Protein AF-A0A7G8EHD3-F1 (afdb_monomer_lite)

Secondary structure (DSSP, 8-state):
-PPTT---SSS------SSGGGSSS-HHHHTHHHHHH-HHHHHSEEEEEEEEETTTEEEEEEES-HHHHHTSTTEEEEEEEEEEEHHHHHHHHHHHHHHTTTSEE----TTS---S----EE---HHHHHHHHHHHHHHHHHH-HHHHHHHHH-

pLDDT: mean 74.57, std 20.03, range [22.48, 98.0]

Structure (mmCIF, N/CA/C/O backbone):
data_AF-A0A7G8EHD3-F1
#
_entry.id   AF-A0A7G8EHD3-F1
#
loop_
_atom_site.group_PDB
_atom_site.id
_atom_site.type_symbol
_atom_site.label_atom_id
_atom_site.label_alt_id
_atom_site.label_comp_id
_atom_site.label_asym_id
_atom_site.label_entity_id
_atom_site.label_seq_id
_atom_site.pdbx_PDB_ins_code
_atom_site.Cartn_x
_atom_site.Cartn_y
_atom_site.Cartn_z
_atom_site.occupancy
_atom_site.B_iso_or_equiv
_atom_site.auth_seq_id
_atom_site.auth_comp_id
_atom_site.auth_asym_id
_atom_site.auth_atom_id
_atom_site.pdbx_PDB_model_num
ATOM 1 N N . MET A 1 1 ? -17.695 -13.237 -14.735 1.00 27.47 1 MET A N 1
ATOM 2 C CA . MET A 1 1 ? -16.256 -12.922 -14.618 1.00 27.47 1 MET A CA 1
ATOM 3 C C . MET A 1 1 ? -16.086 -11.422 -14.798 1.00 27.47 1 MET A C 1
ATOM 5 O O . MET A 1 1 ? -16.425 -10.915 -15.861 1.00 27.47 1 MET A O 1
ATOM 9 N N . ALA A 1 2 ? -15.703 -10.703 -13.741 1.00 22.48 2 ALA A N 1
ATOM 10 C CA . ALA A 1 2 ? -15.458 -9.260 -13.798 1.00 22.48 2 ALA A CA 1
ATOM 11 C C . ALA A 1 2 ? -14.076 -8.995 -14.425 1.00 22.48 2 ALA A C 1
ATOM 13 O O . ALA A 1 2 ? -13.145 -9.755 -14.182 1.00 22.48 2 ALA A O 1
ATOM 14 N N . LYS A 1 3 ? -13.964 -7.966 -15.274 1.00 24.52 3 LYS A N 1
ATOM 15 C CA . LYS A 1 3 ? -12.716 -7.605 -15.969 1.00 24.52 3 LYS A CA 1
ATOM 16 C C . LYS A 1 3 ? -11.639 -7.149 -14.975 1.00 24.52 3 LYS A C 1
ATOM 18 O O . LYS A 1 3 ? -11.941 -6.491 -13.988 1.00 24.52 3 LYS A O 1
ATOM 23 N N . ILE A 1 4 ? -10.388 -7.470 -15.268 1.00 31.44 4 ILE A N 1
ATOM 24 C CA . ILE A 1 4 ? -9.192 -7.072 -14.512 1.00 31.44 4 ILE A CA 1
ATOM 25 C C . ILE A 1 4 ? -9.073 -5.531 -14.521 1.00 31.44 4 ILE A C 1
ATOM 27 O O . ILE A 1 4 ? -9.415 -4.900 -15.521 1.00 31.44 4 ILE A O 1
ATOM 31 N N . GLY A 1 5 ? -8.721 -4.934 -13.371 1.00 31.88 5 GLY A N 1
ATOM 32 C CA . GLY A 1 5 ? -8.931 -3.505 -13.050 1.00 31.88 5 GLY A CA 1
ATOM 33 C C . GLY A 1 5 ? -10.242 -3.205 -12.295 1.00 31.88 5 GLY A C 1
ATOM 34 O O . GLY A 1 5 ? -10.610 -2.048 -12.094 1.00 31.88 5 GLY A O 1
ATOM 35 N N . THR A 1 6 ? -10.975 -4.251 -11.890 1.00 36.25 6 THR A N 1
ATOM 36 C CA . THR A 1 6 ? -12.336 -4.145 -11.337 1.00 36.25 6 THR A CA 1
ATOM 37 C C . THR A 1 6 ? -12.536 -5.028 -10.101 1.00 36.25 6 THR A C 1
ATOM 39 O O . THR A 1 6 ? -13.542 -5.731 -10.003 1.00 36.25 6 THR A O 1
ATOM 42 N N . VAL A 1 7 ? -11.638 -4.977 -9.114 1.00 32.25 7 VAL A N 1
ATOM 43 C CA . VAL A 1 7 ? -12.065 -5.306 -7.744 1.00 32.25 7 VAL A CA 1
ATOM 44 C C . VAL A 1 7 ? -12.946 -4.139 -7.289 1.00 32.25 7 VAL A C 1
ATOM 46 O O . VAL A 1 7 ? -12.471 -3.109 -6.833 1.00 32.25 7 VAL A O 1
ATOM 49 N N . ARG A 1 8 ? -14.257 -4.240 -7.537 1.00 37.78 8 ARG A N 1
ATOM 50 C CA . ARG A 1 8 ? -15.252 -3.265 -7.070 1.00 37.78 8 ARG A CA 1
ATOM 51 C C . ARG A 1 8 ? -15.894 -3.786 -5.794 1.00 37.78 8 ARG A C 1
ATOM 53 O O . ARG A 1 8 ? -16.975 -4.366 -5.843 1.00 37.78 8 ARG A O 1
ATOM 60 N N . ALA A 1 9 ? -15.279 -3.494 -4.656 1.00 34.34 9 ALA A N 1
ATOM 61 C CA . ALA A 1 9 ? -16.021 -3.380 -3.410 1.00 34.34 9 ALA A CA 1
ATOM 62 C C . ALA A 1 9 ? -16.555 -1.942 -3.314 1.00 34.34 9 ALA A C 1
ATOM 64 O O . ALA A 1 9 ? -15.904 -1.040 -2.809 1.00 34.34 9 ALA A O 1
ATOM 65 N N . GLY A 1 10 ? -17.726 -1.684 -3.899 1.00 35.62 10 GLY A N 1
ATOM 66 C CA . GLY A 1 10 ? -18.493 -0.466 -3.608 1.00 35.62 10 GLY A CA 1
ATOM 67 C C . GLY A 1 10 ? -17.932 0.908 -4.027 1.00 35.62 10 GLY A C 1
ATOM 68 O O . GLY A 1 10 ? -18.566 1.882 -3.638 1.00 35.62 10 GLY A O 1
ATOM 69 N N . ASN A 1 11 ? -16.851 0.997 -4.827 1.00 37.22 11 ASN A N 1
ATOM 70 C CA . ASN A 1 11 ? -16.321 2.174 -5.579 1.00 37.22 11 ASN A CA 1
ATOM 71 C C . ASN A 1 11 ? -14.850 2.527 -5.287 1.00 37.22 11 ASN A C 1
ATOM 73 O O . ASN A 1 11 ? -14.537 3.691 -5.031 1.00 37.22 11 ASN A O 1
ATOM 77 N N . THR A 1 12 ? -13.919 1.586 -5.384 1.00 40.62 12 THR A N 1
ATOM 78 C CA . THR A 1 12 ? -12.517 1.895 -5.096 1.00 40.62 12 THR A CA 1
ATOM 79 C C . THR A 1 12 ? -11.608 1.800 -6.313 1.00 40.62 12 THR A C 1
ATOM 81 O O . THR A 1 12 ? -11.545 0.811 -7.034 1.00 40.62 12 THR A O 1
ATOM 84 N N . ARG A 1 13 ? -10.940 2.924 -6.574 1.00 42.44 13 ARG A N 1
ATOM 85 C CA . ARG A 1 13 ? -9.668 3.034 -7.282 1.00 42.44 13 ARG A CA 1
ATOM 86 C C . ARG A 1 13 ? -8.705 3.497 -6.193 1.00 42.44 13 ARG A C 1
ATOM 88 O O . ARG A 1 13 ? -9.036 4.455 -5.504 1.00 42.44 13 ARG A O 1
ATOM 95 N N . SER A 1 14 ? -7.587 2.822 -5.970 1.00 43.28 14 SER A N 1
ATOM 96 C CA . SER A 1 14 ? -6.584 3.345 -5.040 1.00 43.28 14 SER A CA 1
ATOM 97 C C . SER A 1 14 ? -6.071 4.697 -5.556 1.00 43.28 14 SER A C 1
ATOM 99 O O . SER A 1 14 ? -5.750 4.822 -6.741 1.00 43.28 14 SER A O 1
ATOM 101 N N . CYS A 1 15 ? -6.019 5.720 -4.695 1.00 46.53 15 CYS A N 1
ATOM 102 C CA . CYS A 1 15 ? -5.281 6.947 -4.965 1.00 46.53 15 CYS A CA 1
ATOM 103 C C . CYS A 1 15 ? -3.948 6.897 -4.246 1.00 46.53 15 CYS A C 1
ATOM 105 O O . CYS A 1 15 ? -3.798 7.278 -3.081 1.00 46.53 15 CYS A O 1
ATOM 107 N N . GLY A 1 16 ? -2.936 6.620 -5.042 1.00 42.28 16 GLY A N 1
ATOM 108 C CA . GLY A 1 16 ? -1.798 7.501 -5.031 1.00 42.28 16 GLY A CA 1
ATOM 109 C C . GLY A 1 16 ? -1.466 7.823 -6.469 1.00 42.28 16 GLY A C 1
ATOM 110 O O . GLY A 1 16 ? -0.895 6.967 -7.106 1.00 42.28 16 GLY A O 1
ATOM 111 N N . CYS A 1 17 ? -1.768 9.028 -6.951 1.00 49.88 17 CYS A N 1
ATOM 112 C CA . CYS A 1 17 ? -0.739 9.952 -7.426 1.00 49.88 17 CYS A CA 1
ATOM 113 C C . CYS A 1 17 ? -1.318 11.224 -8.046 1.00 49.88 17 CYS A C 1
ATOM 115 O O . CYS A 1 17 ? -2.169 11.239 -8.930 1.00 49.88 17 CYS A O 1
ATOM 117 N N . LEU A 1 18 ? -0.798 12.343 -7.555 1.00 41.75 18 LEU A N 1
ATOM 118 C CA . LEU A 1 18 ? -1.042 13.671 -8.090 1.00 41.75 18 LEU A CA 1
ATOM 119 C C . LEU A 1 18 ? -0.285 13.828 -9.424 1.00 41.75 18 LEU A C 1
ATOM 121 O O . LEU A 1 18 ? 0.910 13.551 -9.511 1.00 41.75 18 LEU A O 1
ATOM 125 N N . GLY A 1 19 ? -0.980 14.290 -10.465 1.00 40.16 19 GLY A N 1
ATOM 126 C CA . GLY A 1 19 ? -0.387 14.820 -11.700 1.00 40.16 19 GLY A CA 1
ATOM 127 C C . GLY A 1 19 ? -0.147 13.813 -12.831 1.00 40.16 19 GLY A C 1
ATOM 128 O O . GLY A 1 19 ? -0.770 13.946 -13.881 1.00 40.16 19 GLY A O 1
ATOM 129 N N . ARG A 1 20 ? 0.735 12.815 -12.652 1.00 45.03 20 ARG A N 1
ATOM 130 C CA . ARG A 1 20 ? 1.122 11.883 -13.744 1.00 45.03 20 ARG A CA 1
ATOM 131 C C . ARG A 1 20 ? 0.035 10.864 -14.120 1.00 45.03 20 ARG A C 1
ATOM 133 O O . ARG A 1 20 ? -0.051 10.506 -15.285 1.00 45.03 20 ARG A O 1
ATOM 140 N N . GLU A 1 21 ? -0.843 10.478 -13.192 1.00 48.19 21 GLU A N 1
ATOM 141 C CA . GLU A 1 21 ? -1.938 9.512 -13.443 1.00 48.19 21 GLU A CA 1
ATOM 142 C C . GLU A 1 21 ? -3.165 10.120 -14.148 1.00 48.19 21 GLU A C 1
ATOM 144 O O . GLU A 1 21 ? -4.090 9.409 -14.539 1.00 48.19 21 GLU A O 1
ATOM 149 N N . GLN A 1 22 ? -3.176 11.446 -14.332 1.00 44.22 22 GLN A N 1
ATOM 150 C CA . GLN A 1 22 ? -4.083 12.130 -15.264 1.00 44.22 22 GLN A CA 1
ATOM 151 C C . GLN A 1 22 ? -3.472 12.265 -16.669 1.00 44.22 22 GLN A C 1
ATOM 153 O O . GLN A 1 22 ? -4.112 12.814 -17.567 1.00 44.22 22 GLN A O 1
ATOM 158 N N . GLY A 1 23 ? -2.234 11.795 -16.853 1.00 48.16 23 GLY A N 1
ATOM 159 C CA . GLY A 1 23 ? -1.601 11.660 -18.155 1.00 48.16 23 GLY A CA 1
ATOM 160 C C . GLY A 1 23 ? -2.235 10.540 -18.991 1.00 48.16 23 GLY A C 1
ATOM 161 O O . GLY A 1 23 ? -3.084 9.794 -18.500 1.00 48.16 23 GLY A O 1
ATOM 162 N N . PRO A 1 24 ? -1.844 10.417 -20.269 1.00 46.53 24 PRO A N 1
ATOM 163 C CA . PRO A 1 24 ? -2.391 9.405 -21.172 1.00 46.53 24 PRO A CA 1
ATOM 164 C C . PRO A 1 24 ? -2.180 7.962 -20.679 1.00 46.53 24 PRO A C 1
ATOM 166 O O . PRO A 1 24 ? -3.021 7.125 -20.979 1.00 46.53 24 PRO A O 1
ATOM 169 N N . LEU A 1 25 ? -1.137 7.711 -19.875 1.00 52.03 25 LEU A N 1
ATOM 170 C CA . LEU A 1 25 ? -0.920 6.465 -19.132 1.00 52.03 25 LEU A CA 1
ATOM 171 C C . LEU A 1 25 ? -1.626 6.558 -17.781 1.00 52.03 25 LEU A C 1
ATOM 173 O O . LEU A 1 25 ? -1.101 7.091 -16.798 1.00 52.03 25 LEU A O 1
ATOM 177 N N . ASN A 1 26 ? -2.875 6.116 -17.748 1.00 55.56 26 ASN A N 1
ATOM 178 C CA . ASN A 1 26 ? -3.666 6.161 -16.532 1.00 55.56 26 ASN A CA 1
ATOM 179 C C . ASN A 1 26 ? -3.424 4.876 -15.735 1.00 55.56 26 ASN A C 1
ATOM 181 O O . ASN A 1 26 ? -4.106 3.873 -15.954 1.00 55.56 26 ASN A O 1
ATOM 185 N N . PHE A 1 27 ? -2.497 4.929 -14.776 1.00 57.47 27 PHE A N 1
ATOM 186 C CA . PHE A 1 27 ? -2.160 3.818 -13.875 1.00 57.47 27 PHE A CA 1
ATOM 187 C C . PHE A 1 27 ? -3.394 3.229 -13.154 1.00 57.47 27 PHE A C 1
ATOM 189 O O . PHE A 1 27 ? -3.411 2.043 -12.829 1.00 57.47 27 PHE A O 1
ATOM 196 N N . HIS A 1 28 ? -4.486 3.997 -12.994 1.00 52.62 28 HIS A N 1
ATOM 197 C CA . HIS A 1 28 ? -5.753 3.489 -12.450 1.00 52.62 28 HIS A CA 1
ATOM 198 C C . HIS A 1 28 ? -6.571 2.628 -13.423 1.00 52.62 28 HIS A C 1
ATOM 200 O O . HIS A 1 28 ? -7.385 1.822 -12.976 1.00 52.62 28 HIS A O 1
ATOM 206 N N . ASN A 1 29 ? -6.445 2.846 -14.735 1.00 48.56 29 ASN A N 1
ATOM 207 C CA . ASN A 1 29 ? -7.213 2.123 -15.756 1.00 48.56 29 ASN A CA 1
ATOM 208 C C . ASN A 1 29 ? -6.394 1.007 -16.415 1.00 48.56 29 ASN A C 1
ATOM 210 O O . ASN A 1 29 ? -6.971 0.011 -16.844 1.00 48.56 29 ASN A O 1
ATOM 214 N N . GLU A 1 30 ? -5.077 1.183 -16.502 1.00 49.28 30 GLU A N 1
ATOM 215 C CA . GLU A 1 30 ? -4.155 0.266 -17.181 1.00 49.28 30 GLU A CA 1
ATOM 216 C C . GLU A 1 30 ? -3.476 -0.713 -16.208 1.00 49.28 30 GLU A C 1
ATOM 218 O O . GLU A 1 30 ? -2.919 -1.726 -16.633 1.00 49.28 30 GLU A O 1
ATOM 223 N N . GLY A 1 31 ? -3.580 -0.471 -14.894 1.00 62.44 31 GLY A N 1
ATOM 224 C CA . GLY A 1 31 ? -3.089 -1.377 -13.856 1.00 62.44 31 GLY A CA 1
ATOM 225 C C . GLY A 1 31 ? -1.583 -1.623 -13.964 1.00 62.44 31 GLY A C 1
ATOM 226 O O . GLY A 1 31 ? -0.809 -0.695 -14.193 1.00 62.44 31 GLY A O 1
ATOM 227 N N . HIS A 1 32 ? -1.160 -2.886 -13.832 1.00 68.19 32 HIS A N 1
ATOM 228 C CA . HIS A 1 32 ? 0.257 -3.264 -13.889 1.00 68.19 32 HIS A CA 1
ATOM 229 C C . HIS A 1 32 ? 0.934 -2.921 -15.230 1.00 68.19 32 HIS A C 1
ATOM 231 O O . HIS A 1 32 ? 2.157 -2.799 -15.277 1.00 68.19 32 HIS A O 1
ATOM 237 N N . LEU A 1 33 ? 0.172 -2.756 -16.321 1.00 71.00 33 LEU A N 1
ATOM 238 C CA . LEU A 1 33 ? 0.729 -2.438 -17.640 1.00 71.00 33 LEU A CA 1
ATOM 239 C C . LEU A 1 33 ? 1.346 -1.036 -17.673 1.00 71.00 33 LEU A C 1
ATOM 241 O O . LEU A 1 33 ? 2.422 -0.870 -18.237 1.00 71.00 33 LEU A O 1
ATOM 245 N N . ALA A 1 34 ? 0.747 -0.061 -16.985 1.00 71.31 34 ALA A N 1
ATOM 246 C CA . ALA A 1 34 ? 1.296 1.294 -16.919 1.00 71.31 34 ALA A CA 1
ATOM 247 C C . ALA A 1 34 ? 2.670 1.333 -16.222 1.00 71.31 34 ALA A C 1
ATOM 249 O O . ALA A 1 34 ? 3.556 2.083 -16.624 1.00 71.31 34 ALA A O 1
ATOM 250 N N . TYR A 1 35 ? 2.890 0.473 -15.221 1.00 76.75 35 TYR A N 1
ATOM 251 C CA . TYR A 1 35 ? 4.198 0.326 -14.572 1.00 76.75 35 TYR A CA 1
ATOM 252 C C . TYR A 1 35 ? 5.249 -0.321 -15.479 1.00 76.75 35 TYR A C 1
ATOM 254 O O . TYR A 1 35 ? 6.431 -0.004 -15.365 1.00 76.75 35 TYR A O 1
ATOM 262 N N . ALA A 1 36 ? 4.840 -1.201 -16.395 1.00 75.88 36 ALA A N 1
ATOM 263 C CA . ALA A 1 36 ? 5.750 -1.765 -17.388 1.00 75.88 36 ALA A CA 1
ATOM 264 C C . ALA A 1 36 ? 6.166 -0.730 -18.453 1.00 75.88 36 ALA A C 1
ATOM 266 O O . ALA A 1 36 ? 7.265 -0.827 -18.998 1.00 75.88 36 ALA A O 1
ATOM 267 N N . GLU A 1 37 ? 5.309 0.255 -18.735 1.00 81.31 37 GLU A N 1
ATOM 268 C CA . GLU A 1 37 ? 5.551 1.306 -19.732 1.00 81.31 37 GLU A CA 1
ATOM 269 C C . GLU A 1 37 ? 6.326 2.524 -19.187 1.00 81.31 37 GLU A C 1
ATOM 271 O O . GLU A 1 37 ? 6.916 3.263 -19.975 1.00 81.31 37 GLU A O 1
ATOM 276 N N . ASP A 1 38 ? 6.413 2.700 -17.861 1.00 82.12 38 ASP A N 1
ATOM 277 C CA . ASP A 1 38 ? 7.251 3.720 -17.200 1.00 82.12 38 ASP A CA 1
ATOM 278 C C . ASP A 1 38 ? 8.163 3.093 -16.115 1.00 82.12 38 ASP A C 1
ATOM 280 O O . ASP A 1 38 ? 7.871 3.183 -14.915 1.00 82.12 38 ASP A O 1
ATOM 284 N N . PRO A 1 39 ? 9.289 2.453 -16.506 1.00 85.50 39 PRO A N 1
ATOM 285 C CA . PRO A 1 39 ? 10.200 1.793 -15.568 1.00 85.50 39 PRO A CA 1
ATOM 286 C C . PRO A 1 39 ? 10.850 2.742 -14.555 1.00 85.50 39 PRO A C 1
ATOM 288 O O . PRO A 1 39 ? 11.147 2.334 -13.435 1.00 85.50 39 PRO A O 1
ATOM 291 N N . GLU A 1 40 ? 11.073 4.006 -14.931 1.00 86.00 40 GLU A N 1
ATOM 292 C CA . GLU A 1 40 ? 11.629 5.019 -14.028 1.00 86.00 40 GLU A CA 1
ATOM 293 C C . GLU A 1 40 ? 10.639 5.326 -12.901 1.00 86.00 40 GLU A C 1
ATOM 295 O O . GLU A 1 40 ? 11.004 5.351 -11.725 1.00 86.00 40 GLU A O 1
ATOM 300 N N . TYR A 1 41 ? 9.363 5.506 -13.246 1.00 82.25 41 TYR A N 1
ATOM 301 C CA . TYR A 1 41 ? 8.309 5.701 -12.262 1.00 82.25 41 TYR A CA 1
ATOM 302 C C . TYR A 1 41 ? 8.070 4.449 -11.413 1.00 82.25 41 TYR A C 1
ATOM 304 O O . TYR A 1 41 ? 7.902 4.574 -10.202 1.00 82.25 41 TYR A O 1
ATOM 312 N N . ALA A 1 42 ? 8.104 3.257 -12.015 1.00 87.19 42 ALA A N 1
ATOM 313 C CA . ALA A 1 42 ? 7.966 1.981 -11.314 1.00 87.19 42 ALA A CA 1
ATOM 314 C C . ALA A 1 42 ? 9.073 1.751 -10.275 1.00 87.19 42 ALA A C 1
ATOM 316 O O . ALA A 1 42 ? 8.789 1.286 -9.172 1.00 87.19 42 ALA A O 1
ATOM 317 N N . ALA A 1 43 ? 10.313 2.118 -10.606 1.00 89.81 43 ALA A N 1
ATOM 318 C CA . ALA A 1 43 ? 11.475 1.964 -9.734 1.00 89.81 43 ALA A CA 1
ATOM 319 C C . ALA A 1 43 ? 11.608 3.070 -8.675 1.00 89.81 43 ALA A C 1
ATOM 321 O O . ALA A 1 43 ? 12.433 2.954 -7.770 1.00 89.81 43 ALA A O 1
ATOM 322 N N . ARG A 1 44 ? 10.827 4.154 -8.771 1.00 88.25 44 ARG A N 1
ATOM 323 C CA . ARG A 1 44 ? 10.944 5.291 -7.857 1.00 88.25 44 ARG A CA 1
ATOM 324 C C . ARG A 1 44 ? 10.630 4.874 -6.422 1.00 88.25 44 ARG A C 1
ATOM 326 O O . ARG A 1 44 ? 9.546 4.363 -6.147 1.00 88.25 44 ARG A O 1
ATOM 333 N N . GLU A 1 45 ? 11.551 5.168 -5.511 1.00 91.56 45 GLU A N 1
ATOM 334 C CA . GLU A 1 45 ? 11.362 4.930 -4.081 1.00 91.56 45 GLU A CA 1
ATOM 335 C C . GLU A 1 45 ? 10.073 5.598 -3.582 1.00 91.56 45 GLU A C 1
ATOM 337 O O . GLU A 1 45 ? 9.778 6.755 -3.899 1.00 91.56 45 GLU A O 1
ATOM 342 N N . SER A 1 46 ? 9.272 4.820 -2.866 1.00 89.00 46 SER A N 1
ATOM 343 C CA . SER A 1 46 ? 7.957 5.177 -2.353 1.00 89.00 46 SER A CA 1
ATOM 344 C C . SER A 1 46 ? 7.747 4.553 -0.978 1.00 89.00 46 SER A C 1
ATOM 346 O O . SER A 1 46 ? 8.435 3.617 -0.579 1.00 89.00 46 SER A O 1
ATOM 348 N N . LEU A 1 47 ? 6.755 5.067 -0.267 1.00 89.25 47 LEU A N 1
ATOM 349 C CA . LEU A 1 47 ? 6.308 4.588 1.029 1.00 89.25 47 LEU A CA 1
ATOM 350 C C . LEU A 1 47 ? 4.950 3.914 0.874 1.00 89.25 47 LEU A C 1
ATOM 352 O O . LEU A 1 47 ? 4.021 4.521 0.338 1.00 89.25 47 LEU A O 1
ATOM 356 N N . LEU A 1 48 ? 4.839 2.693 1.380 1.00 92.12 48 LEU A N 1
ATOM 357 C CA . LEU A 1 48 ? 3.582 2.049 1.741 1.00 92.12 48 LEU A CA 1
ATOM 358 C C . LEU A 1 48 ? 3.285 2.386 3.206 1.00 92.12 48 LEU A C 1
ATOM 360 O O . LEU A 1 48 ? 4.201 2.430 4.025 1.00 92.12 48 LEU A O 1
ATOM 364 N N . TYR A 1 49 ? 2.027 2.654 3.541 1.00 90.44 49 TYR A N 1
ATOM 365 C CA . TYR A 1 49 ? 1.622 3.044 4.888 1.00 90.44 49 TYR A CA 1
ATOM 366 C C . TYR A 1 49 ? 0.277 2.449 5.294 1.00 90.44 49 TYR A C 1
ATOM 368 O O . TYR A 1 49 ? -0.601 2.249 4.454 1.00 90.44 49 TYR A O 1
ATOM 376 N N . LEU A 1 50 ? 0.112 2.252 6.602 1.00 92.31 50 LEU A N 1
ATOM 377 C CA . LEU A 1 50 ? -1.157 2.036 7.288 1.00 92.31 50 LEU A CA 1
ATOM 378 C C . LEU A 1 50 ? -1.365 3.185 8.280 1.00 92.31 50 LEU A C 1
ATOM 380 O O . LEU A 1 50 ? -0.532 3.414 9.157 1.00 92.31 50 LEU A O 1
ATOM 384 N N . VAL A 1 51 ? -2.465 3.918 8.132 1.00 89.06 51 VAL A N 1
ATOM 385 C CA . VAL A 1 51 ? -2.769 5.103 8.946 1.00 89.06 51 VAL A CA 1
ATOM 386 C C . VAL A 1 51 ? -4.227 5.144 9.369 1.00 89.06 51 VAL A C 1
ATOM 388 O O . VAL A 1 51 ? -5.092 4.618 8.670 1.00 89.06 51 VAL A O 1
ATOM 391 N N . GLU A 1 52 ? -4.495 5.847 10.463 1.00 87.12 52 GLU A N 1
ATOM 392 C CA . GLU A 1 52 ? -5.840 6.242 10.857 1.00 87.12 52 GLU A CA 1
ATOM 393 C C . GLU A 1 52 ? -6.187 7.613 10.270 1.00 87.12 52 GLU A C 1
ATOM 395 O O . GLU A 1 52 ? -5.393 8.559 10.295 1.00 87.12 52 GLU A O 1
ATOM 400 N N . ILE A 1 53 ? -7.411 7.728 9.771 1.00 82.44 53 ILE A N 1
ATOM 401 C CA . ILE A 1 53 ? -7.991 8.942 9.223 1.00 82.44 53 ILE A CA 1
ATOM 402 C C . ILE A 1 53 ? -9.163 9.388 10.100 1.00 82.44 53 ILE A C 1
ATOM 404 O O . ILE A 1 53 ? -10.115 8.643 10.352 1.00 82.44 53 ILE A O 1
ATOM 408 N N . CYS A 1 54 ? -9.120 10.650 10.522 1.00 79.38 54 CYS A N 1
ATOM 409 C CA . CYS A 1 54 ? -10.158 11.333 11.288 1.00 79.38 54 CYS A CA 1
ATOM 410 C C . CYS A 1 54 ? -10.646 10.542 12.519 1.00 79.38 54 CYS A C 1
ATOM 412 O O . CYS A 1 54 ? -11.833 10.615 12.845 1.00 79.38 54 CYS A O 1
ATOM 414 N N . GLY A 1 55 ? -9.775 9.774 13.179 1.00 80.69 55 GLY A N 1
ATOM 415 C CA . GLY A 1 55 ? -10.106 9.064 14.416 1.00 80.69 55 GLY A CA 1
ATOM 416 C C . GLY A 1 55 ? -11.143 7.943 14.258 1.00 80.69 55 GLY A C 1
ATOM 417 O O . GLY A 1 55 ? -11.884 7.670 15.204 1.00 80.69 55 GLY A O 1
ATOM 418 N N . SER A 1 56 ? -11.360 7.428 13.038 1.00 81.00 56 SER A N 1
ATOM 419 C CA . SER A 1 56 ? -12.516 6.552 12.779 1.00 81.00 56 SER A CA 1
ATOM 420 C C . SER A 1 56 ? -12.364 5.518 11.672 1.00 81.00 56 SER A C 1
ATOM 422 O O . SER A 1 56 ? -13.127 4.551 11.662 1.00 81.00 56 SER A O 1
ATOM 424 N N . VAL A 1 57 ? -11.460 5.717 10.716 1.00 85.38 57 VAL A N 1
ATOM 425 C CA . VAL A 1 57 ? -11.294 4.801 9.583 1.00 85.38 57 VAL A CA 1
ATOM 426 C C . VAL A 1 57 ? -9.825 4.622 9.260 1.00 85.38 57 VAL A C 1
ATOM 428 O O . VAL A 1 57 ? -9.046 5.563 9.366 1.00 85.38 57 VAL A O 1
ATOM 431 N N . ASP A 1 58 ? -9.468 3.435 8.799 1.00 87.94 58 ASP A N 1
ATOM 432 C CA . ASP A 1 58 ? -8.095 3.081 8.483 1.00 87.94 58 ASP A CA 1
ATOM 433 C C . ASP A 1 58 ? -7.852 3.123 6.978 1.00 87.94 58 ASP A C 1
ATOM 435 O O . ASP A 1 58 ? -8.749 2.878 6.156 1.00 87.94 58 ASP A O 1
ATOM 439 N N . LYS A 1 59 ? -6.607 3.417 6.612 1.00 87.75 59 LYS A N 1
ATOM 440 C CA . LYS A 1 59 ? -6.155 3.466 5.231 1.00 87.75 59 LYS A CA 1
ATOM 441 C C . LYS A 1 59 ? -4.829 2.745 5.059 1.00 87.75 59 LYS A C 1
ATOM 443 O O . LYS A 1 59 ? -3.826 3.151 5.638 1.00 87.75 59 LYS A 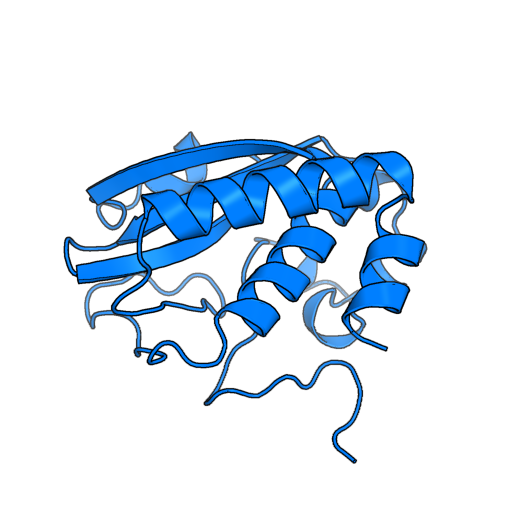O 1
ATOM 448 N N . ILE A 1 60 ? -4.827 1.778 4.147 1.00 89.25 60 ILE A N 1
ATOM 449 C CA . ILE A 1 60 ? -3.618 1.287 3.485 1.00 89.25 60 ILE A CA 1
ATOM 450 C C . ILE A 1 60 ? -3.404 2.168 2.254 1.00 89.25 60 ILE A C 1
ATOM 452 O O . ILE A 1 60 ? -4.341 2.401 1.485 1.00 89.25 60 ILE A O 1
ATOM 456 N N . GLY A 1 61 ? -2.214 2.733 2.096 1.00 87.12 61 GLY A N 1
ATOM 457 C CA . GLY A 1 61 ? -1.950 3.663 1.009 1.00 87.12 61 GLY A CA 1
ATOM 458 C C . GLY A 1 61 ? -0.484 3.793 0.649 1.00 87.12 61 GLY A C 1
ATOM 459 O O . GLY A 1 61 ? 0.395 3.309 1.352 1.00 87.12 61 GLY A O 1
ATOM 460 N N . ILE A 1 62 ? -0.228 4.493 -0.455 1.00 85.62 62 ILE A N 1
ATOM 461 C CA . ILE A 1 62 ? 1.122 4.696 -0.986 1.00 85.62 62 ILE A CA 1
ATOM 462 C C . ILE A 1 62 ? 1.418 6.179 -1.258 1.00 85.62 62 ILE A C 1
ATOM 464 O O . ILE A 1 62 ? 0.553 6.919 -1.737 1.00 85.62 62 ILE A O 1
ATOM 468 N N . ALA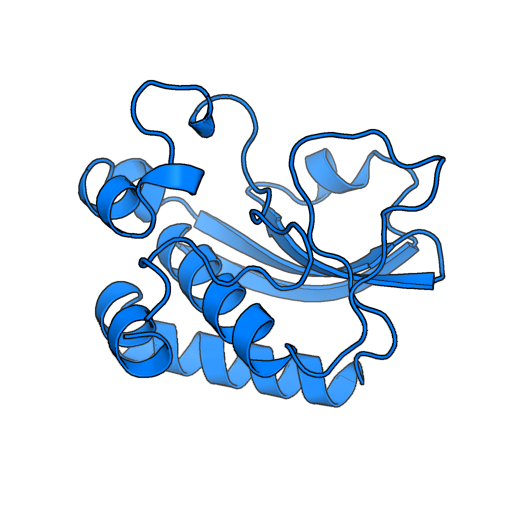 A 1 63 ? 2.634 6.642 -0.974 1.00 81.06 63 ALA A N 1
ATOM 469 C CA . ALA A 1 63 ? 3.072 8.029 -1.179 1.00 81.06 63 ALA A CA 1
ATOM 470 C C . ALA A 1 63 ? 4.561 8.114 -1.548 1.00 81.06 63 ALA A C 1
ATOM 472 O O . ALA A 1 63 ? 5.327 7.219 -1.231 1.00 81.06 63 ALA A O 1
ATOM 473 N N . PHE A 1 64 ? 4.980 9.202 -2.200 1.00 78.31 64 PHE A N 1
ATOM 474 C CA . PHE A 1 64 ? 6.412 9.517 -2.353 1.00 78.31 64 PHE A CA 1
ATOM 475 C C . PHE A 1 64 ? 6.983 10.237 -1.134 1.00 78.31 64 PHE A C 1
ATOM 477 O O . PHE A 1 64 ? 8.172 10.156 -0.865 1.00 78.31 64 PHE A O 1
ATOM 484 N N . ASP A 1 65 ? 6.128 10.979 -0.441 1.00 71.94 65 ASP A N 1
ATOM 485 C CA . ASP A 1 65 ? 6.480 11.776 0.719 1.00 71.94 65 ASP A CA 1
ATOM 486 C C . ASP A 1 65 ? 5.243 11.855 1.620 1.00 71.94 65 ASP A C 1
ATOM 488 O O . ASP A 1 65 ? 4.182 12.327 1.195 1.00 71.94 65 ASP A O 1
ATOM 492 N N . LEU A 1 66 ? 5.372 11.337 2.842 1.00 68.06 66 LEU A N 1
ATOM 493 C CA . LEU A 1 66 ? 4.303 11.346 3.837 1.00 68.06 66 LEU A CA 1
ATOM 494 C C . LEU A 1 66 ? 4.056 12.749 4.381 1.00 68.06 66 LEU A C 1
ATOM 496 O O . LEU A 1 66 ? 2.904 13.096 4.617 1.00 68.06 66 LEU A O 1
ATOM 500 N N . GLU A 1 67 ? 5.088 13.582 4.527 1.00 65.56 67 GLU A N 1
ATOM 501 C CA . GLU A 1 67 ? 4.942 14.926 5.089 1.00 65.56 67 GLU A CA 1
ATOM 502 C C . GLU A 1 67 ? 4.074 15.793 4.179 1.00 65.56 67 GLU A C 1
ATOM 504 O O . GLU A 1 67 ? 3.106 16.402 4.636 1.00 65.56 67 GLU A O 1
ATOM 509 N N . SER A 1 68 ? 4.331 15.780 2.868 1.00 63.09 68 SER A N 1
ATOM 510 C CA . SER A 1 68 ? 3.468 16.473 1.901 1.00 63.09 68 SER A CA 1
ATOM 511 C C . SER A 1 68 ? 2.038 15.916 1.847 1.00 63.09 68 SER A C 1
ATOM 513 O O . SER A 1 68 ? 1.105 16.649 1.505 1.00 63.09 68 SER A O 1
ATOM 515 N N . ARG A 1 69 ? 1.833 14.637 2.199 1.00 60.97 69 ARG A N 1
ATOM 516 C CA . ARG A 1 69 ? 0.519 13.978 2.164 1.00 60.97 69 ARG A CA 1
ATOM 517 C C . ARG A 1 69 ? -0.289 14.178 3.445 1.00 60.97 69 ARG A C 1
ATOM 519 O O . ARG A 1 69 ? -1.509 14.270 3.355 1.00 60.97 69 ARG A O 1
ATOM 526 N N . PHE A 1 70 ? 0.370 14.269 4.596 1.00 63.75 70 PHE A N 1
ATOM 527 C CA . PHE A 1 70 ? -0.235 14.363 5.929 1.00 63.75 70 PHE A CA 1
ATOM 528 C C . PHE A 1 70 ? -0.334 15.797 6.463 1.00 63.75 70 PHE A C 1
ATOM 530 O O . PHE A 1 70 ? -0.839 16.020 7.558 1.00 63.75 70 PHE A O 1
ATOM 537 N N . GLN A 1 71 ? 0.057 16.801 5.670 1.00 56.12 71 GLN A N 1
ATOM 538 C CA . GLN A 1 71 ? -0.246 18.210 5.962 1.00 56.12 71 GLN A CA 1
ATOM 539 C C . GLN A 1 71 ? -1.758 18.502 6.034 1.00 56.12 71 GLN A C 1
ATOM 541 O O . GLN A 1 71 ? -2.185 19.484 6.650 1.00 56.12 71 GLN A O 1
ATOM 546 N N . SER A 1 72 ? -2.598 17.655 5.435 1.00 57.44 72 SER A N 1
ATOM 547 C CA . SER A 1 72 ? -4.032 17.659 5.706 1.00 57.44 72 SER A CA 1
ATOM 548 C C . SER A 1 72 ? -4.275 17.087 7.103 1.00 57.44 72 SER A C 1
ATOM 550 O O . SER A 1 72 ? -3.825 15.982 7.377 1.00 57.44 72 SER A O 1
ATOM 552 N N . HIS A 1 73 ? -5.010 17.807 7.961 1.00 55.03 73 HIS A N 1
ATOM 553 C CA . HIS A 1 73 ? -5.371 17.442 9.351 1.00 55.03 73 HIS A CA 1
ATOM 554 C C . HIS A 1 73 ? -6.318 16.218 9.440 1.00 55.03 73 HIS A C 1
ATOM 556 O O . HIS A 1 73 ? -7.223 16.146 10.265 1.00 55.03 73 HIS A O 1
ATOM 562 N N . GLU A 1 74 ? -6.165 15.308 8.492 1.00 72.75 74 GLU A N 1
ATOM 563 C CA . GLU A 1 74 ? -7.002 14.170 8.182 1.00 72.75 74 GLU A CA 1
ATOM 564 C C . GLU A 1 74 ? -6.392 12.903 8.765 1.00 72.75 74 GLU A C 1
ATOM 566 O O . GLU A 1 74 ? -7.142 12.056 9.222 1.00 72.75 74 GLU A O 1
ATOM 571 N N . VAL A 1 75 ? -5.059 12.793 8.802 1.00 78.00 75 VAL A N 1
ATOM 572 C CA . VAL A 1 75 ? -4.366 11.667 9.437 1.00 78.00 75 VAL A CA 1
ATOM 573 C C . VAL A 1 75 ? -4.266 11.917 10.931 1.00 78.00 75 VAL A C 1
ATOM 575 O O . VAL A 1 75 ? -3.718 12.937 11.349 1.00 78.00 75 VAL A O 1
ATOM 578 N N . THR A 1 76 ? -4.827 11.008 11.722 1.00 81.50 76 THR A N 1
ATOM 579 C CA . THR A 1 76 ? -4.806 11.090 13.187 1.00 81.50 76 THR A CA 1
ATOM 580 C C . THR A 1 76 ? -3.704 10.248 13.802 1.00 81.50 76 THR A C 1
ATOM 582 O O . THR A 1 76 ? -3.158 10.663 14.817 1.00 81.50 76 THR A O 1
ATOM 585 N N . GLU A 1 77 ? -3.338 9.131 13.172 1.00 86.94 77 GLU A N 1
ATOM 586 C CA . GLU A 1 77 ? -2.303 8.222 13.666 1.00 86.94 77 GLU A CA 1
ATOM 587 C C . GLU A 1 77 ? -1.588 7.519 12.505 1.00 86.94 77 GLU A C 1
ATOM 589 O O . GLU A 1 77 ? -2.196 7.248 11.463 1.00 86.94 77 GLU A O 1
ATOM 594 N N . ILE A 1 78 ? -0.298 7.218 12.680 1.00 89.38 78 ILE A N 1
ATOM 595 C CA . ILE A 1 78 ? 0.492 6.435 11.723 1.00 89.38 78 ILE A CA 1
ATOM 596 C C . ILE A 1 78 ? 0.861 5.116 12.388 1.00 89.38 78 ILE A C 1
ATOM 598 O O . ILE A 1 78 ? 1.777 5.052 13.201 1.00 89.38 78 ILE A O 1
ATOM 602 N N . TRP A 1 79 ? 0.170 4.049 11.998 1.00 92.25 79 TRP A N 1
ATOM 603 C CA . TRP A 1 79 ? 0.377 2.729 12.582 1.00 92.25 79 TRP A CA 1
ATOM 604 C C . TRP A 1 79 ? 1.645 2.058 12.061 1.00 92.25 79 TRP A C 1
ATOM 606 O O . TRP A 1 79 ? 2.359 1.412 12.823 1.00 92.25 79 TRP A O 1
ATOM 616 N N . TRP A 1 80 ? 1.923 2.190 10.760 1.00 93.81 80 TRP A N 1
ATOM 617 C CA . TRP A 1 80 ? 3.032 1.483 10.121 1.00 93.81 80 TRP A CA 1
ATOM 618 C C . TRP A 1 80 ? 3.420 2.089 8.771 1.00 93.81 80 TRP A C 1
ATOM 620 O O . TRP A 1 80 ? 2.570 2.618 8.048 1.00 93.81 80 TRP A O 1
ATOM 630 N N . THR A 1 81 ? 4.701 1.985 8.410 1.00 93.25 81 THR A N 1
ATOM 631 C CA . THR A 1 81 ? 5.236 2.392 7.104 1.00 93.25 81 THR A CA 1
ATOM 632 C C . THR A 1 81 ? 6.358 1.461 6.639 1.00 93.25 81 THR A C 1
ATOM 634 O O . THR A 1 81 ? 7.070 0.875 7.452 1.00 93.25 81 THR A O 1
ATOM 637 N N . ASN A 1 82 ? 6.546 1.348 5.321 1.00 94.56 82 ASN A N 1
ATOM 638 C CA . ASN A 1 82 ? 7.660 0.615 4.714 1.00 94.56 82 ASN A CA 1
ATOM 639 C C . ASN A 1 82 ? 8.065 1.239 3.372 1.00 94.56 82 ASN A C 1
ATOM 641 O O . ASN A 1 82 ? 7.208 1.647 2.585 1.00 94.56 82 ASN A O 1
ATOM 645 N N . THR A 1 83 ? 9.370 1.311 3.112 1.00 94.00 83 THR A N 1
ATOM 646 C CA . THR A 1 83 ? 9.939 1.900 1.893 1.00 94.00 83 THR A CA 1
ATOM 647 C C . THR A 1 83 ? 10.255 0.812 0.873 1.00 94.00 83 THR A C 1
ATOM 649 O O . THR A 1 83 ? 10.989 -0.133 1.170 1.00 94.00 83 THR A O 1
ATOM 652 N N . MET A 1 84 ? 9.732 0.954 -0.345 1.00 94.31 84 MET A N 1
ATOM 653 C CA . MET A 1 84 ? 9.969 0.041 -1.471 1.00 94.31 84 MET A CA 1
ATOM 654 C C . MET A 1 84 ? 9.936 0.817 -2.796 1.00 94.31 84 MET A C 1
ATOM 656 O O . MET A 1 84 ? 9.719 2.033 -2.818 1.00 94.31 84 MET A O 1
ATOM 660 N N . SER A 1 85 ? 10.131 0.141 -3.927 1.00 93.19 85 SER A N 1
ATOM 661 C CA . SER A 1 85 ? 9.833 0.757 -5.221 1.00 93.19 85 SER A CA 1
ATOM 662 C C . SER A 1 85 ? 8.333 1.026 -5.370 1.00 93.19 85 SER A C 1
ATOM 664 O O . SER A 1 85 ? 7.483 0.366 -4.766 1.00 93.19 85 SER A O 1
ATOM 666 N N . ARG A 1 86 ? 7.979 1.998 -6.211 1.00 88.69 86 ARG A N 1
ATOM 667 C CA . ARG A 1 86 ? 6.590 2.390 -6.456 1.00 88.69 86 ARG A CA 1
ATOM 668 C C . ARG A 1 86 ? 5.719 1.217 -6.897 1.00 88.69 86 ARG A C 1
ATOM 670 O O . ARG A 1 86 ? 4.579 1.112 -6.445 1.00 88.69 86 ARG A O 1
ATOM 677 N N . ALA A 1 87 ? 6.237 0.378 -7.790 1.00 88.94 87 ALA A N 1
ATOM 678 C CA . ALA A 1 87 ? 5.505 -0.765 -8.317 1.00 88.94 87 ALA A CA 1
ATOM 679 C C . ALA A 1 87 ? 5.309 -1.862 -7.259 1.00 88.94 87 ALA A C 1
ATOM 681 O O . ALA A 1 87 ? 4.226 -2.438 -7.188 1.00 88.94 87 ALA A O 1
ATOM 682 N N . GLU A 1 88 ? 6.300 -2.097 -6.393 1.00 92.81 88 GLU A N 1
ATOM 683 C CA . GLU A 1 88 ? 6.153 -2.997 -5.241 1.00 92.81 88 GLU A CA 1
ATOM 684 C C . GLU A 1 88 ? 5.110 -2.471 -4.254 1.00 92.81 88 GLU A C 1
ATOM 686 O O . GLU A 1 88 ? 4.180 -3.199 -3.914 1.00 92.81 88 GLU A O 1
ATOM 691 N N . CYS A 1 89 ? 5.199 -1.195 -3.855 1.00 91.88 89 CYS A N 1
ATOM 692 C CA . CYS A 1 89 ? 4.207 -0.569 -2.978 1.00 91.88 89 CYS A CA 1
ATOM 693 C C . CYS A 1 89 ? 2.789 -0.708 -3.547 1.00 91.88 89 CYS A C 1
ATOM 695 O O . CYS A 1 89 ? 1.860 -1.044 -2.818 1.00 91.88 89 CYS A O 1
ATOM 697 N N . TRP A 1 90 ? 2.618 -0.454 -4.847 1.00 89.19 90 TRP A N 1
ATOM 698 C CA . TRP A 1 90 ? 1.328 -0.603 -5.514 1.00 89.19 90 TRP A CA 1
ATOM 699 C C . TRP A 1 90 ? 0.839 -2.051 -5.497 1.00 89.19 90 TRP A C 1
ATOM 701 O O . TRP A 1 90 ? -0.302 -2.296 -5.115 1.00 89.19 90 TRP A O 1
ATOM 711 N N . ALA A 1 91 ? 1.684 -3.014 -5.871 1.00 89.62 91 ALA A N 1
ATOM 712 C CA . ALA A 1 91 ? 1.293 -4.417 -5.911 1.00 89.62 91 ALA A CA 1
ATOM 713 C C . ALA A 1 91 ? 0.871 -4.917 -4.521 1.00 89.62 91 ALA A C 1
ATOM 715 O O . ALA A 1 91 ? -0.201 -5.509 -4.387 1.00 89.62 91 ALA A O 1
ATOM 716 N N . VAL A 1 92 ? 1.663 -4.614 -3.487 1.00 93.31 92 VAL A N 1
ATOM 717 C CA . VAL A 1 92 ? 1.355 -4.966 -2.092 1.00 93.31 92 VAL A CA 1
ATOM 718 C C . VAL A 1 92 ? 0.052 -4.318 -1.639 1.00 93.31 92 VAL A C 1
ATOM 720 O O . VAL A 1 92 ? -0.797 -5.005 -1.079 1.00 93.31 92 VAL A O 1
ATOM 723 N N . GLU A 1 93 ? -0.159 -3.031 -1.927 1.00 90.81 93 GLU A N 1
ATOM 724 C CA . GLU A 1 93 ? -1.415 -2.346 -1.611 1.00 90.81 93 GLU A CA 1
ATOM 725 C C . GLU A 1 93 ? -2.613 -3.057 -2.258 1.00 90.81 93 GLU A C 1
ATOM 727 O O . GLU A 1 93 ? -3.582 -3.366 -1.569 1.00 90.81 93 GLU A O 1
ATOM 732 N N . GLN A 1 94 ? -2.555 -3.373 -3.557 1.00 85.56 94 GLN A N 1
ATOM 733 C CA . GLN A 1 94 ? -3.666 -4.045 -4.243 1.00 85.56 94 GLN A CA 1
ATOM 734 C C . GLN A 1 94 ? -3.980 -5.417 -3.634 1.00 85.56 94 GLN A C 1
ATOM 736 O O . GLN A 1 94 ? -5.151 -5.763 -3.458 1.00 85.56 94 GLN A O 1
ATOM 741 N N . VAL A 1 95 ? -2.947 -6.189 -3.290 1.00 88.88 95 VAL A N 1
ATOM 742 C CA . VAL A 1 95 ? -3.108 -7.494 -2.644 1.00 88.88 95 VAL A CA 1
ATOM 743 C C . VAL A 1 95 ? -3.690 -7.323 -1.240 1.00 88.88 95 VAL A C 1
ATOM 745 O O . VAL A 1 95 ? -4.706 -7.941 -0.928 1.00 88.88 95 VAL A O 1
ATOM 748 N N . ALA A 1 96 ? -3.153 -6.423 -0.417 1.00 90.44 96 ALA A N 1
ATOM 749 C CA . ALA A 1 96 ? -3.648 -6.170 0.936 1.00 90.44 96 ALA A CA 1
ATOM 750 C C . ALA A 1 96 ? -5.117 -5.704 0.952 1.00 90.44 96 ALA A C 1
ATOM 752 O O . ALA A 1 96 ? -5.917 -6.169 1.770 1.00 90.44 96 ALA A O 1
ATOM 753 N N . LEU A 1 97 ? -5.519 -4.844 0.009 1.00 85.69 97 LEU A N 1
ATOM 754 C CA . LEU A 1 97 ? -6.919 -4.435 -0.148 1.00 85.69 97 LEU A CA 1
ATOM 755 C C . LEU A 1 97 ? -7.827 -5.624 -0.504 1.00 85.69 97 LEU A C 1
ATOM 757 O O . LEU A 1 97 ? -8.964 -5.685 -0.028 1.00 85.69 97 LEU A O 1
ATOM 761 N N . ASN A 1 98 ? -7.324 -6.590 -1.283 1.00 84.38 98 ASN A N 1
ATOM 762 C CA . ASN A 1 98 ? -8.030 -7.831 -1.600 1.00 84.38 98 ASN A CA 1
ATOM 763 C C . ASN A 1 98 ? -8.186 -8.747 -0.368 1.00 84.38 98 ASN A C 1
ATOM 765 O O . ASN A 1 98 ? -9.282 -9.245 -0.110 1.00 84.38 98 ASN A O 1
ATOM 769 N N . TYR A 1 99 ? -7.132 -8.925 0.434 1.00 85.69 99 TYR A N 1
ATOM 770 C CA . TYR A 1 99 ? -7.188 -9.716 1.676 1.00 85.69 99 TYR A CA 1
ATOM 771 C C . TYR A 1 99 ? -8.149 -9.117 2.712 1.00 85.69 99 TYR A C 1
ATOM 773 O O . TYR A 1 99 ? -8.821 -9.843 3.441 1.00 85.69 99 TYR A O 1
ATOM 781 N N . THR A 1 100 ? -8.277 -7.792 2.728 1.00 83.81 100 THR A N 1
ATOM 782 C CA . THR A 1 100 ? -9.146 -7.057 3.659 1.00 83.81 100 THR A CA 1
ATOM 783 C C . THR A 1 100 ? -10.548 -6.794 3.100 1.00 83.81 100 THR A C 1
ATOM 785 O O . THR A 1 100 ? -11.300 -5.994 3.653 1.00 83.81 100 THR A O 1
ATOM 788 N N . LEU A 1 101 ? -10.956 -7.457 2.005 1.00 80.06 101 LEU A N 1
ATOM 789 C CA . LEU A 1 101 ? -12.267 -7.246 1.365 1.00 80.06 101 LEU A CA 1
ATOM 790 C C . LEU A 1 101 ? -13.464 -7.492 2.285 1.00 80.06 101 LEU A C 1
ATOM 792 O O . LEU A 1 101 ? -14.509 -6.870 2.091 1.00 80.06 101 LEU A O 1
ATOM 796 N N . SER A 1 102 ? -13.319 -8.382 3.266 1.00 77.25 102 SER A N 1
ATOM 797 C CA . SER A 1 102 ? -14.355 -8.689 4.254 1.00 77.25 102 SER A CA 1
ATOM 798 C C . SER A 1 102 ? -14.606 -7.535 5.234 1.00 77.25 102 SER A C 1
ATOM 800 O O . SER A 1 102 ? -15.700 -7.451 5.797 1.00 77.25 102 SER A O 1
ATOM 802 N N . ASN A 1 103 ? -13.645 -6.621 5.413 1.00 77.94 103 ASN A N 1
ATOM 803 C CA . ASN A 1 103 ? -13.799 -5.436 6.251 1.00 77.94 103 ASN A CA 1
ATOM 804 C C . ASN A 1 103 ? -14.704 -4.409 5.568 1.00 77.94 103 ASN A C 1
ATOM 806 O O . ASN A 1 103 ? -14.642 -4.179 4.356 1.00 77.94 103 ASN A O 1
ATOM 810 N N . LYS A 1 104 ? -15.554 -3.750 6.356 1.00 75.06 104 LYS A N 1
ATOM 811 C CA . LYS A 1 104 ? -16.564 -2.831 5.833 1.00 75.06 104 LYS A CA 1
ATOM 812 C C . LYS A 1 104 ? -15.896 -1.618 5.180 1.00 75.06 104 LYS A C 1
ATOM 814 O O . LYS A 1 104 ? -15.215 -0.842 5.846 1.00 75.06 104 LYS A O 1
ATOM 819 N N . VAL A 1 105 ? -16.137 -1.434 3.883 1.00 70.38 105 VAL A N 1
ATOM 820 C CA . VAL A 1 105 ? -15.736 -0.219 3.159 1.00 70.38 105 VAL A CA 1
ATOM 821 C C . VAL A 1 105 ? -16.584 0.951 3.649 1.00 70.38 105 VAL A C 1
ATOM 823 O O . VAL A 1 105 ? -17.813 0.835 3.743 1.00 70.38 105 VAL A O 1
ATOM 826 N N . LYS A 1 106 ? -15.946 2.090 3.928 1.00 68.69 106 LYS A N 1
ATOM 827 C CA . LYS A 1 106 ? -16.648 3.321 4.293 1.00 68.69 106 LYS A CA 1
ATOM 828 C C . LYS A 1 106 ? -16.437 4.436 3.284 1.00 68.69 106 LYS A C 1
ATOM 830 O O . LYS A 1 106 ? -15.376 4.587 2.688 1.00 68.69 106 LYS A O 1
ATOM 835 N N . ASN A 1 107 ? -17.476 5.258 3.143 1.00 64.44 107 ASN A N 1
ATOM 836 C CA . ASN A 1 107 ? -17.330 6.540 2.474 1.00 64.44 107 ASN A CA 1
ATOM 837 C C . ASN A 1 107 ? -16.386 7.433 3.294 1.00 64.44 107 ASN A C 1
ATOM 839 O O . ASN A 1 107 ? -16.450 7.395 4.526 1.00 64.44 107 ASN A O 1
ATOM 843 N N . PRO A 1 108 ? -15.574 8.270 2.631 1.00 64.00 108 PRO A N 1
ATOM 844 C CA . PRO A 1 108 ? -14.793 9.293 3.308 1.00 64.00 108 PRO A CA 1
ATOM 845 C C . PRO A 1 108 ? -15.685 10.167 4.208 1.00 64.00 108 PRO A C 1
ATOM 847 O O . PRO A 1 108 ? -16.746 10.593 3.735 1.00 64.00 108 PRO A O 1
ATOM 850 N N . PRO A 1 109 ? -15.282 10.460 5.462 1.00 66.75 109 PRO A N 1
ATOM 851 C CA . PRO A 1 109 ? -15.811 11.579 6.239 1.00 66.75 109 PRO A CA 1
ATOM 852 C C . PRO A 1 109 ? -16.058 12.840 5.391 1.00 66.75 109 PRO A C 1
ATOM 854 O O . PRO A 1 109 ? -15.266 13.174 4.508 1.00 66.75 109 PRO A O 1
ATOM 857 N N . GLU A 1 110 ? -17.164 13.549 5.647 1.00 64.44 110 GLU A N 1
ATOM 858 C CA . GLU A 1 110 ? -17.625 14.689 4.826 1.00 64.44 110 GLU A CA 1
ATOM 859 C C . GLU A 1 110 ? -16.603 15.835 4.724 1.00 64.44 110 GLU A C 1
ATOM 861 O O . GLU A 1 110 ? -16.611 16.600 3.760 1.00 64.44 110 GLU A O 1
ATOM 866 N N . ASN A 1 111 ? -15.704 15.932 5.700 1.00 62.12 111 ASN A N 1
ATOM 867 C CA . ASN A 1 111 ? -14.669 16.950 5.844 1.00 62.12 111 ASN A CA 1
ATOM 868 C C . ASN A 1 111 ? -13.323 16.601 5.179 1.00 62.12 111 ASN A C 1
ATOM 870 O O . ASN A 1 111 ? -12.419 17.436 5.213 1.00 62.12 111 ASN A O 1
ATOM 874 N N . LEU A 1 112 ? -13.174 15.421 4.565 1.00 62.75 112 LEU A N 1
ATOM 875 C CA . LEU A 1 112 ? -11.945 15.046 3.855 1.00 62.75 112 LEU A CA 1
ATOM 876 C C . LEU A 1 112 ? -11.808 15.821 2.537 1.00 62.75 112 LEU A C 1
ATOM 878 O O . LEU A 1 112 ? -12.669 15.735 1.649 1.00 62.75 112 LEU A O 1
ATOM 882 N N . LYS A 1 113 ? -10.697 16.548 2.363 1.00 56.91 113 LYS A N 1
ATOM 883 C CA . LYS A 1 113 ? -10.338 17.182 1.091 1.00 56.91 113 LYS A CA 1
ATOM 884 C C . LYS A 1 113 ? -10.071 16.088 0.062 1.00 56.91 113 LYS A C 1
ATOM 886 O O . LYS A 1 113 ? -9.057 15.397 0.072 1.00 56.91 113 LYS A O 1
ATOM 891 N N . ARG A 1 114 ? -11.001 15.949 -0.881 1.00 54.88 114 ARG A N 1
ATOM 892 C CA . ARG A 1 114 ? -10.937 14.927 -1.931 1.00 54.88 114 ARG A CA 1
ATOM 893 C C . ARG A 1 114 ? -9.773 15.193 -2.888 1.00 54.88 114 ARG A C 1
ATOM 895 O O . ARG A 1 114 ? -9.868 16.041 -3.771 1.00 54.88 114 ARG A O 1
ATOM 902 N N . GLY A 1 115 ? -8.697 14.426 -2.736 1.00 48.41 115 GLY A N 1
ATOM 903 C CA . GLY A 1 115 ? -7.614 14.296 -3.709 1.00 48.41 115 GLY A CA 1
ATOM 904 C C . GLY A 1 115 ? -7.535 12.858 -4.220 1.00 48.41 115 GLY A C 1
ATOM 905 O O . GLY A 1 115 ? -6.832 12.035 -3.630 1.00 48.41 115 GLY A O 1
ATOM 906 N N . GLY A 1 116 ? -8.268 12.558 -5.296 1.00 52.97 116 GLY A N 1
ATOM 907 C CA . GLY A 1 116 ? -8.337 11.222 -5.903 1.00 52.97 116 GLY A CA 1
ATOM 908 C C . GLY A 1 116 ? -9.377 10.291 -5.267 1.00 52.97 116 GLY A C 1
ATOM 909 O O . GLY A 1 116 ? -10.153 10.695 -4.402 1.00 52.97 116 GLY A O 1
ATOM 910 N N . VAL A 1 117 ? -9.420 9.044 -5.735 1.00 58.22 117 VAL A N 1
ATOM 911 C CA . VAL A 1 117 ? -10.294 7.994 -5.188 1.00 58.22 117 VAL A CA 1
ATOM 912 C C . VAL A 1 117 ? -9.555 7.286 -4.058 1.00 58.22 117 VAL A C 1
ATOM 914 O O . VAL A 1 117 ? -8.432 6.880 -4.252 1.00 58.22 117 VAL A O 1
ATOM 917 N N . THR A 1 118 ? -10.121 7.156 -2.867 1.00 65.25 118 THR A N 1
ATOM 918 C CA . THR A 1 118 ? -9.423 6.548 -1.722 1.00 65.25 118 THR A CA 1
ATOM 919 C C . THR A 1 118 ? -10.246 5.395 -1.181 1.00 65.25 118 THR A C 1
ATOM 921 O O . THR A 1 118 ? -11.469 5.507 -1.116 1.00 65.25 118 THR A O 1
ATOM 924 N N . GLU A 1 119 ? -9.579 4.306 -0.804 1.00 74.06 119 GLU A N 1
ATOM 925 C CA . GLU A 1 119 ? -10.204 3.197 -0.091 1.00 74.06 119 GLU A CA 1
ATOM 926 C C . GLU A 1 119 ? -9.968 3.352 1.410 1.00 74.06 119 GLU A C 1
ATOM 928 O O . GLU A 1 119 ? -8.833 3.535 1.845 1.00 74.06 119 GLU A O 1
ATOM 933 N N . LEU A 1 120 ? -11.057 3.322 2.179 1.00 80.00 120 LEU A N 1
ATOM 934 C CA . LEU A 1 120 ? -11.054 3.419 3.636 1.00 80.00 120 LEU A CA 1
ATOM 935 C C . LEU A 1 120 ? -11.791 2.212 4.204 1.00 80.00 120 LEU A C 1
ATOM 937 O O . LEU A 1 120 ? -12.848 1.818 3.688 1.00 80.00 120 LEU A O 1
ATOM 941 N N . ARG A 1 121 ? -11.246 1.647 5.275 1.00 82.44 121 ARG A N 1
ATOM 942 C CA . ARG A 1 121 ? -11.776 0.460 5.942 1.00 82.44 121 ARG A CA 1
ATOM 943 C C . ARG A 1 121 ? -12.171 0.801 7.375 1.00 82.44 121 ARG A C 1
ATOM 945 O O . ARG A 1 121 ? -11.529 1.613 8.028 1.00 82.44 121 ARG A O 1
ATOM 952 N N . GLU A 1 122 ? -13.239 0.177 7.856 1.00 83.00 122 GLU A N 1
ATOM 953 C CA . GLU A 1 122 ? -13.546 0.115 9.286 1.00 83.00 122 GLU A CA 1
ATOM 954 C C . GLU A 1 122 ? -13.235 -1.272 9.838 1.00 83.00 122 GLU A C 1
ATOM 956 O O . GLU A 1 122 ? -13.583 -2.288 9.224 1.00 83.00 122 GLU A O 1
ATOM 961 N N . GLY A 1 123 ? -12.664 -1.296 11.043 1.00 81.44 123 GLY A N 1
ATOM 962 C CA . GLY A 1 123 ? -12.446 -2.523 11.800 1.00 81.44 123 GLY A CA 1
ATOM 963 C C . GLY A 1 123 ? -11.301 -3.369 11.257 1.00 81.44 123 GLY A C 1
ATOM 964 O O . GLY A 1 123 ? -11.403 -4.594 11.298 1.00 81.44 123 GLY A O 1
ATOM 965 N N . LEU A 1 124 ? -10.251 -2.742 10.716 1.00 88.00 124 LEU A N 1
ATOM 966 C CA . LEU A 1 124 ? -8.975 -3.434 10.563 1.00 88.00 124 LEU A CA 1
ATOM 967 C C . LEU A 1 124 ? -8.427 -3.730 11.962 1.00 88.00 124 LEU A C 1
ATOM 969 O O . LEU A 1 124 ? -8.449 -2.875 12.846 1.00 88.00 124 LEU A O 1
ATOM 973 N N . ILE A 1 125 ? -7.956 -4.956 12.176 1.00 92.81 125 ILE A N 1
ATOM 974 C CA . ILE A 1 125 ? -7.200 -5.285 13.383 1.00 92.81 125 ILE A CA 1
ATOM 975 C C . ILE A 1 125 ? -5.767 -4.847 13.097 1.00 92.81 125 ILE A C 1
ATOM 977 O O . ILE A 1 125 ? -5.109 -5.448 12.249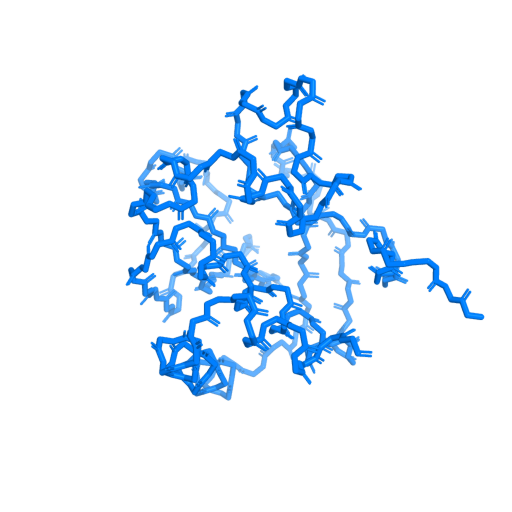 1.00 92.81 125 ILE A O 1
ATOM 981 N N . ILE A 1 126 ? -5.319 -3.761 13.735 1.00 92.00 126 ILE A N 1
ATOM 982 C CA . ILE A 1 126 ? -4.077 -3.064 13.365 1.00 92.00 126 ILE A CA 1
ATOM 983 C C . ILE A 1 126 ? -2.871 -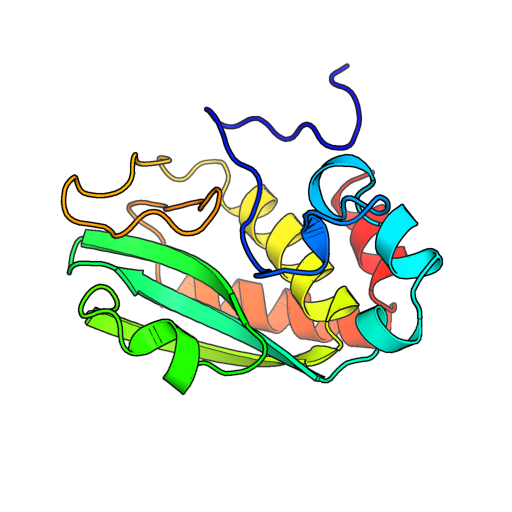4.005 13.391 1.00 92.00 126 ILE A C 1
ATOM 985 O O . ILE A 1 126 ? -2.205 -4.136 12.371 1.00 92.00 126 ILE A O 1
ATOM 989 N N . ASP A 1 127 ? -2.651 -4.724 14.492 1.00 95.12 127 ASP A N 1
ATOM 990 C CA . ASP A 1 127 ? -1.503 -5.632 14.627 1.00 95.12 127 ASP A CA 1
ATOM 991 C C . ASP A 1 127 ? -1.517 -6.753 13.572 1.00 95.12 127 ASP A C 1
ATOM 993 O O . ASP A 1 127 ? -0.501 -7.027 12.940 1.00 95.12 127 ASP A O 1
ATOM 997 N N . GLU A 1 128 ? -2.683 -7.356 13.309 1.00 95.50 128 GLU A N 1
ATOM 998 C CA . GLU A 1 128 ? -2.826 -8.389 12.269 1.00 95.50 128 GLU A CA 1
ATOM 999 C C . GLU A 1 128 ? -2.595 -7.820 10.864 1.00 95.50 128 GLU A C 1
ATOM 1001 O O . GLU A 1 128 ? -1.997 -8.471 10.008 1.00 95.50 128 GLU A O 1
ATOM 1006 N N . THR A 1 129 ? -3.046 -6.588 10.628 1.00 95.44 129 THR A N 1
ATOM 1007 C CA . THR A 1 129 ? -2.859 -5.900 9.347 1.00 95.44 129 THR A CA 1
ATOM 1008 C C . THR A 1 129 ? -1.389 -5.554 9.134 1.00 95.44 129 THR A C 1
ATOM 1010 O O . THR A 1 129 ? -0.899 -5.682 8.018 1.00 95.44 129 THR A O 1
ATOM 1013 N N . ILE A 1 130 ? -0.668 -5.158 10.186 1.00 96.25 130 ILE A N 1
ATOM 1014 C CA . ILE A 1 130 ? 0.776 -4.920 10.126 1.00 96.25 130 ILE A CA 1
ATOM 1015 C C . ILE A 1 130 ? 1.512 -6.212 9.769 1.00 96.25 130 ILE A C 1
ATOM 1017 O O . ILE A 1 130 ? 2.278 -6.205 8.810 1.00 96.25 130 ILE A O 1
ATOM 1021 N N . CYS A 1 131 ? 1.229 -7.324 10.456 1.00 97.75 131 CYS A N 1
ATOM 1022 C CA . CYS A 1 131 ? 1.851 -8.613 10.138 1.00 97.75 131 CYS A CA 1
ATOM 1023 C C . CYS A 1 131 ? 1.585 -9.035 8.687 1.00 97.75 131 CYS A C 1
ATOM 1025 O O . CYS A 1 131 ? 2.515 -9.417 7.981 1.00 97.75 131 CYS A O 1
ATOM 1027 N N . LEU A 1 132 ? 0.343 -8.889 8.210 1.00 96.44 132 LEU A N 1
ATOM 1028 C CA . LEU A 1 132 ? 0.004 -9.131 6.807 1.00 96.44 132 LEU A CA 1
ATOM 1029 C C . LEU A 1 132 ? 0.844 -8.259 5.863 1.00 96.44 132 LEU A C 1
ATOM 1031 O O . LEU A 1 132 ? 1.382 -8.756 4.880 1.00 96.44 132 LEU A O 1
ATOM 1035 N N . LEU A 1 133 ? 0.945 -6.954 6.126 1.00 97.50 133 LEU A N 1
ATOM 1036 C CA . LEU A 1 133 ? 1.689 -6.034 5.264 1.00 97.50 133 LEU A CA 1
ATOM 1037 C C . LEU A 1 133 ? 3.184 -6.366 5.227 1.00 97.50 133 LEU A C 1
ATOM 1039 O O . LEU A 1 133 ? 3.784 -6.293 4.158 1.00 97.50 133 LEU A O 1
ATOM 1043 N N . GLU A 1 134 ? 3.774 -6.759 6.354 1.00 98.00 134 GLU A N 1
ATOM 1044 C CA . GLU A 1 134 ? 5.169 -7.200 6.423 1.00 98.00 134 GLU A CA 1
ATOM 1045 C C . GLU A 1 134 ? 5.404 -8.466 5.591 1.00 98.00 134 GLU A C 1
ATOM 1047 O O . GLU A 1 134 ? 6.302 -8.475 4.747 1.00 98.00 134 GLU A O 1
ATOM 1052 N N . GLU A 1 135 ? 4.547 -9.481 5.735 1.00 97.88 135 GLU A N 1
ATOM 1053 C CA . GLU A 1 135 ? 4.624 -10.724 4.955 1.00 97.88 135 GLU A CA 1
ATOM 1054 C C . GLU A 1 135 ? 4.503 -10.464 3.446 1.00 97.88 135 GLU A C 1
ATOM 1056 O O . GLU A 1 135 ? 5.311 -10.958 2.655 1.00 97.88 135 GLU A O 1
ATOM 1061 N N . LEU A 1 136 ? 3.533 -9.641 3.034 1.00 97.75 136 LEU A N 1
ATOM 1062 C CA . LEU A 1 136 ? 3.341 -9.288 1.625 1.00 97.75 136 LEU A CA 1
ATOM 1063 C C . LEU A 1 136 ? 4.515 -8.470 1.070 1.00 97.75 136 LEU A C 1
ATOM 1065 O O . LEU A 1 136 ? 4.891 -8.640 -0.090 1.00 97.75 136 LEU A O 1
ATOM 1069 N N . CYS A 1 137 ? 5.101 -7.579 1.874 1.00 97.81 137 CYS A N 1
ATOM 1070 C CA . CYS A 1 137 ? 6.284 -6.815 1.487 1.00 97.81 137 CYS A CA 1
ATOM 1071 C C . CYS A 1 137 ? 7.499 -7.716 1.250 1.00 97.81 137 CYS A C 1
ATOM 1073 O O . CYS A 1 137 ? 8.225 -7.502 0.276 1.00 97.81 137 CYS A O 1
ATOM 1075 N N . ASP A 1 138 ? 7.730 -8.695 2.120 1.00 97.75 138 ASP A N 1
ATOM 1076 C CA . ASP A 1 138 ? 8.846 -9.631 1.982 1.00 97.75 138 ASP A CA 1
ATOM 1077 C C . ASP A 1 138 ? 8.658 -10.541 0.763 1.00 97.75 138 ASP A C 1
ATOM 1079 O O . ASP A 1 138 ? 9.577 -10.688 -0.046 1.00 97.75 138 ASP A O 1
ATOM 1083 N N . GLU A 1 139 ? 7.444 -11.052 0.548 1.00 97.56 139 GLU A N 1
ATOM 1084 C CA . GLU A 1 139 ? 7.125 -11.864 -0.628 1.00 97.56 139 GLU A CA 1
ATOM 1085 C C . GLU A 1 139 ? 7.283 -11.072 -1.938 1.00 97.56 139 GLU A C 1
ATOM 1087 O O . GLU A 1 139 ? 7.856 -11.571 -2.912 1.00 97.56 139 GLU A O 1
ATOM 1092 N N . ALA A 1 140 ? 6.821 -9.818 -1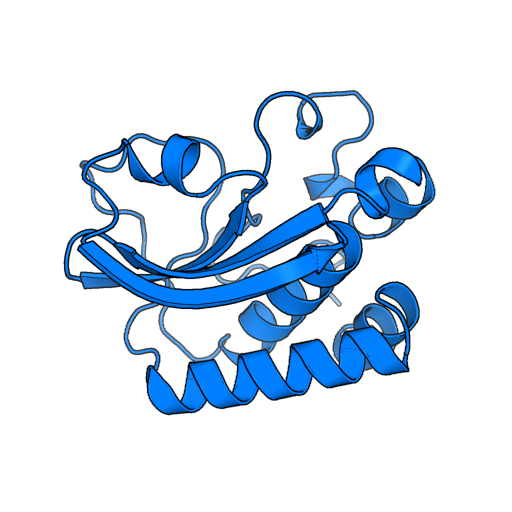.974 1.00 96.06 140 ALA A N 1
ATOM 1093 C CA . ALA A 1 140 ? 6.952 -8.962 -3.150 1.00 96.06 140 ALA A CA 1
ATOM 1094 C C . ALA A 1 140 ? 8.417 -8.659 -3.499 1.00 96.06 140 ALA A C 1
ATOM 1096 O O . ALA A 1 140 ? 8.748 -8.580 -4.684 1.00 96.06 140 ALA A O 1
ATOM 1097 N N . LYS A 1 141 ? 9.295 -8.528 -2.495 1.00 94.31 141 LYS A N 1
ATOM 1098 C CA . LYS A 1 141 ? 10.746 -8.360 -2.698 1.00 94.31 141 LYS A CA 1
ATOM 1099 C C . LYS A 1 141 ? 11.403 -9.628 -3.233 1.00 94.31 141 LYS A C 1
ATOM 1101 O O . LYS A 1 141 ? 12.317 -9.534 -4.048 1.00 94.31 141 LYS A O 1
ATOM 1106 N N . GLU A 1 142 ? 10.967 -10.797 -2.771 1.00 96.69 142 GLU A N 1
ATOM 1107 C CA . GLU A 1 142 ? 11.524 -12.082 -3.200 1.00 96.69 142 GLU A CA 1
ATOM 1108 C C . GLU A 1 142 ? 11.140 -12.422 -4.648 1.00 96.69 142 GLU A C 1
ATOM 1110 O O . GLU A 1 142 ? 12.002 -12.798 -5.443 1.00 96.69 142 GLU A O 1
ATOM 1115 N N . LEU A 1 143 ? 9.862 -12.268 -5.003 1.00 96.00 143 LEU A N 1
ATOM 1116 C CA . LEU A 1 143 ? 9.338 -12.622 -6.331 1.00 96.00 143 LEU A CA 1
ATOM 1117 C C . LEU A 1 143 ? 9.516 -11.506 -7.369 1.00 96.00 143 LEU A C 1
ATOM 1119 O O . LEU A 1 143 ? 9.543 -11.753 -8.573 1.00 96.00 143 LEU A O 1
ATOM 1123 N N . GLY A 1 144 ? 9.600 -10.259 -6.914 1.00 94.38 144 GLY A N 1
ATOM 1124 C CA . GLY A 1 144 ? 9.405 -9.086 -7.753 1.00 94.38 144 GLY A CA 1
ATOM 1125 C C . GLY A 1 144 ? 7.920 -8.752 -7.926 1.00 94.38 144 GLY A C 1
ATOM 1126 O O . GLY A 1 144 ? 7.054 -9.620 -8.062 1.00 94.38 144 GLY A O 1
ATOM 1127 N N . TRP A 1 145 ? 7.625 -7.449 -7.962 1.00 91.00 145 TRP A N 1
ATOM 1128 C CA . TRP A 1 145 ? 6.263 -6.904 -7.882 1.00 91.00 145 TRP A CA 1
ATOM 1129 C C . TRP A 1 145 ? 5.262 -7.507 -8.877 1.00 91.00 145 TRP A C 1
ATOM 1131 O O . TRP A 1 145 ? 4.089 -7.668 -8.542 1.00 91.00 145 TRP A O 1
ATOM 1141 N N . ARG A 1 146 ? 5.704 -7.834 -10.098 1.00 89.81 146 ARG A N 1
ATOM 1142 C CA . ARG A 1 146 ? 4.822 -8.349 -11.152 1.00 89.81 146 ARG A CA 1
ATOM 1143 C C . ARG A 1 146 ? 4.421 -9.795 -10.896 1.00 89.81 146 ARG A C 1
ATOM 1145 O O . ARG A 1 146 ? 3.234 -10.096 -10.919 1.00 89.81 146 ARG A O 1
ATOM 1152 N N . GLU A 1 147 ? 5.393 -10.667 -10.637 1.00 93.06 147 GLU A N 1
ATOM 1153 C CA . GLU A 1 147 ? 5.120 -12.078 -10.339 1.00 93.06 147 GLU A CA 1
ATOM 1154 C C . GLU A 1 147 ? 4.305 -12.212 -9.051 1.00 93.06 147 GLU A C 1
ATOM 1156 O O . GLU A 1 147 ? 3.350 -12.986 -9.000 1.00 93.06 147 GLU A O 1
ATOM 1161 N N . PHE A 1 148 ? 4.617 -11.392 -8.043 1.00 94.38 148 PHE A N 1
ATOM 1162 C CA . PHE A 1 148 ? 3.840 -11.290 -6.811 1.00 94.38 148 PHE A CA 1
ATOM 1163 C C . PHE A 1 148 ? 2.380 -10.877 -7.060 1.00 94.38 148 PHE A C 1
ATOM 1165 O O . PHE A 1 148 ? 1.462 -11.511 -6.529 1.00 94.38 148 PHE A O 1
ATOM 1172 N N . TYR A 1 149 ? 2.155 -9.837 -7.872 1.00 87.50 149 TYR A N 1
ATOM 1173 C CA . TYR A 1 149 ? 0.812 -9.371 -8.223 1.00 87.50 149 TYR A CA 1
ATOM 1174 C C . TYR A 1 149 ? 0.019 -10.458 -8.953 1.00 87.50 149 TYR A C 1
ATOM 1176 O O . TYR A 1 149 ? -1.104 -10.775 -8.557 1.00 87.50 149 TYR A O 1
ATOM 1184 N N . ASP A 1 150 ? 0.619 -11.050 -9.988 1.00 87.38 150 ASP A N 1
ATOM 1185 C CA . ASP A 1 150 ? -0.021 -12.069 -10.816 1.00 87.38 150 ASP A CA 1
ATOM 1186 C C . ASP A 1 150 ? -0.381 -13.302 -9.971 1.00 87.38 150 ASP A C 1
ATOM 1188 O O . ASP A 1 150 ? -1.512 -13.769 -10.033 1.00 87.38 150 ASP A O 1
ATOM 1192 N N . LYS A 1 151 ? 0.522 -13.774 -9.099 1.00 89.94 151 LYS A N 1
ATOM 1193 C CA . LYS A 1 151 ? 0.284 -14.917 -8.197 1.00 89.94 151 LYS A CA 1
ATOM 1194 C C . LYS A 1 151 ? -0.928 -14.728 -7.279 1.00 89.94 151 LYS A C 1
ATOM 1196 O O . LYS A 1 151 ? -1.622 -15.698 -6.976 1.00 89.94 151 LYS A O 1
ATOM 1201 N N . ASN A 1 152 ? -1.133 -13.515 -6.771 1.00 85.50 152 ASN A N 1
ATOM 1202 C CA . ASN A 1 152 ? -2.120 -13.249 -5.724 1.00 85.50 152 ASN A CA 1
ATOM 1203 C C . ASN A 1 152 ? -3.482 -12.792 -6.264 1.00 85.50 152 ASN A C 1
ATOM 1205 O O . ASN A 1 152 ? -4.478 -12.894 -5.544 1.00 85.50 152 ASN A O 1
ATOM 1209 N N . LEU A 1 153 ? -3.543 -12.255 -7.487 1.00 78.06 153 LEU A N 1
ATOM 1210 C CA . LEU A 1 153 ? -4.742 -11.586 -8.009 1.00 78.06 153 LEU A CA 1
ATOM 1211 C C . LEU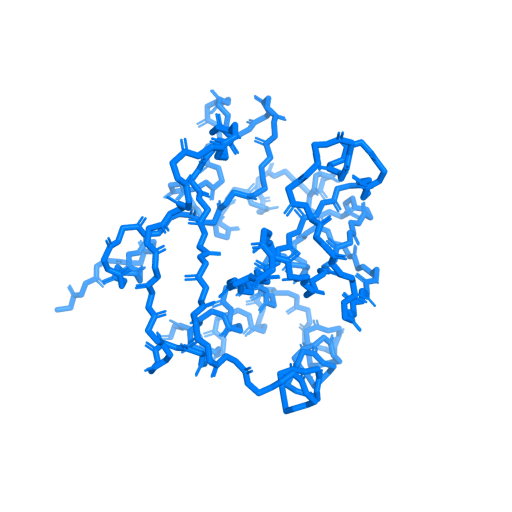 A 1 153 ? -5.197 -12.048 -9.405 1.00 78.06 153 LEU A C 1
ATOM 1213 O O . LEU A 1 153 ? -6.298 -11.651 -9.807 1.00 78.06 153 LEU A O 1
ATOM 1217 N N . LEU A 1 154 ? -4.414 -12.856 -10.135 1.00 68.88 154 LEU A N 1
ATOM 1218 C CA . LEU A 1 154 ? -4.768 -13.408 -11.456 1.00 68.88 154 LEU A CA 1
ATOM 1219 C C . LEU A 1 154 ? -4.900 -14.936 -11.436 1.00 68.88 154 LEU A C 1
ATOM 1221 O O . LEU A 1 154 ? -5.808 -15.423 -12.153 1.00 68.88 154 LEU A O 1
#

Foldseek 3Di:
DDDPLDPDPPDDQADDDPDCCVPPLNCSRCPVVSCVVCVVQQQQKKKFFWFDFPNFWIFTHIGRDVVVVPVPVGTPGTLDMDIGGPLLSSLLRVLLCVVCSVFDWDDDDPPDDDDDGGTIGGDDPSVVSVVSSVVSSVVCVVCPSPSSSVVRPD

Sequence (154 aa):
MAKIGTVRAGNTRSCGCLGREQGPLNFHNEGHLAYAEDPEYAARESLLYLVEICGSVDKIGIAFDLESRFQSHEVTEIWWTNTMSRAECWAVEQVALNYTLSNKVKNPPENLKRGGVTELREGLIIDETICLLEELCDEAKELGWREFYDKNLL

Radius of gyration: 14.58 Å; chains: 1; bounding box: 30×33×36 Å